Protein AF-A0A1V4PE21-F1 (afdb_monomer)

pLDDT: mean 89.83, std 6.99, range [66.94, 98.25]

Foldseek 3Di:
DFDPCCVVCVPVRDDDDDDDDDDDDDPPCPPDDDDDDPDDPVRVVVVVVVVVVVVVPDD

Secondary structure (DSSP, 8-state):
---GGGGT-TTTTSPPPPP--PPPPPPTTTT--PPPP-S-HHHHHHHHHHHHHHHHH--

Radius of gyration: 33.51 Å; Cα contacts (8 Å, |Δi|>4): 7; chains: 1; bounding box: 54×23×83 Å

Sequence (59 aa):
TTPGSRLLFPELSKPTATVQASGVPASHTAGLTMPRRKTTRAQDRTRRVQRERELNEAP

Solvent-accessible surface area (backbone atoms only — not comparable to full-atom values): 4161 Å² total; per-residue (Å²): 139,81,67,87,59,34,84,83,38,52,81,81,58,55,79,74,80,85,78,78,82,71,77,83,78,78,59,97,62,70,88,72,71,85,81,76,84,90,72,52,74,66,58,54,50,52,53,51,54,51,52,54,50,54,59,70,72,51,132

Mean predicted aligned error: 12.26 Å

Structure (mmCIF, N/CA/C/O backbone):
data_AF-A0A1V4PE21-F1
#
_entry.id   AF-A0A1V4PE21-F1
#
loop_
_atom_site.group_PDB
_atom_site.id
_atom_site.type_symbol
_atom_site.label_atom_id
_atom_site.label_alt_id
_atom_site.label_comp_id
_atom_site.label_asym_id
_atom_site.label_entity_id
_atom_site.label_seq_id
_atom_site.pdbx_PDB_ins_code
_atom_site.Cartn_x
_atom_site.Cartn_y
_atom_site.Cartn_z
_atom_site.occupancy
_atom_site.B_iso_or_equiv
_atom_site.auth_seq_id
_atom_site.auth_comp_id
_atom_site.auth_asym_id
_atom_site.auth_atom_id
_atom_site.pdbx_PDB_model_num
ATOM 1 N N . THR A 1 1 ? -18.845 5.956 41.622 1.00 73.69 1 THR A N 1
ATOM 2 C CA . THR A 1 1 ? -19.728 7.084 41.996 1.00 73.69 1 THR A CA 1
ATOM 3 C C . THR A 1 1 ? -21.159 6.590 42.017 1.00 73.69 1 THR A C 1
ATOM 5 O O . THR A 1 1 ? -21.526 5.823 41.138 1.00 73.69 1 THR A O 1
ATOM 8 N N . THR A 1 2 ? -21.947 6.968 43.025 1.00 79.56 2 THR A N 1
ATOM 9 C CA . THR A 1 2 ? -23.338 6.506 43.189 1.00 79.56 2 THR A CA 1
ATOM 10 C C . THR A 1 2 ? -24.278 7.703 43.054 1.00 79.56 2 THR A C 1
ATOM 12 O O . THR A 1 2 ? -24.036 8.707 43.723 1.00 79.56 2 THR A O 1
ATOM 15 N N . PRO A 1 3 ? -25.322 7.646 42.208 1.00 86.94 3 PRO A N 1
ATOM 16 C CA . PRO A 1 3 ? -26.217 8.781 42.008 1.00 86.94 3 PRO A CA 1
ATOM 17 C C . PRO A 1 3 ? -27.128 9.004 43.224 1.00 86.94 3 PRO A C 1
ATOM 19 O O . PRO A 1 3 ? -27.634 8.050 43.817 1.00 86.94 3 PRO A O 1
ATOM 22 N N .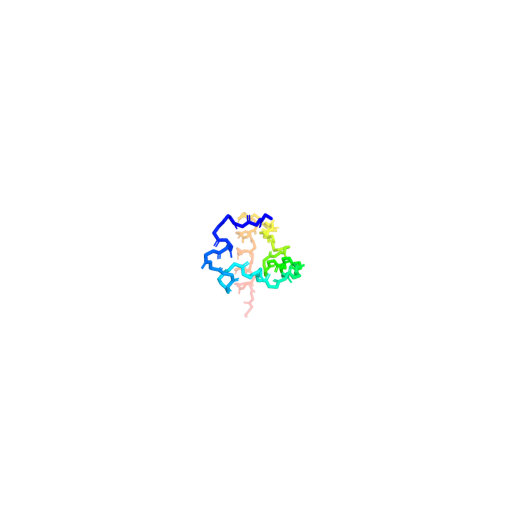 GLY A 1 4 ? -27.381 10.270 43.573 1.00 89.75 4 GLY A N 1
ATOM 23 C CA . GLY A 1 4 ? -28.267 10.643 44.688 1.00 89.75 4 GLY A CA 1
ATOM 24 C C . GLY A 1 4 ? -29.731 10.225 44.490 1.00 89.75 4 GLY A C 1
ATOM 25 O O . GLY A 1 4 ? -30.458 10.020 45.456 1.00 89.75 4 GLY A O 1
ATOM 26 N N . SER A 1 5 ? -30.152 9.998 43.244 1.00 91.62 5 SER A N 1
ATOM 27 C CA . SER A 1 5 ? -31.486 9.500 42.883 1.00 91.62 5 SER A CA 1
ATOM 28 C C . SER A 1 5 ? -31.723 8.024 43.226 1.00 91.62 5 SER A C 1
ATOM 30 O O . SER A 1 5 ? -32.835 7.527 43.041 1.00 91.62 5 SER A O 1
ATOM 32 N N . ARG A 1 6 ? -30.717 7.317 43.758 1.00 91.88 6 ARG A N 1
ATOM 33 C CA . ARG A 1 6 ? -30.796 5.889 44.096 1.00 91.88 6 ARG A CA 1
ATOM 34 C C . ARG A 1 6 ? -31.959 5.531 45.022 1.00 91.88 6 ARG A C 1
ATOM 36 O O . ARG A 1 6 ? -32.489 4.434 44.898 1.00 91.88 6 ARG A O 1
ATOM 43 N N . LEU A 1 7 ? -32.355 6.433 45.922 1.00 91.56 7 LEU A N 1
ATOM 44 C CA . LEU A 1 7 ? -33.494 6.213 46.824 1.00 91.56 7 LEU A CA 1
ATOM 45 C C . LEU A 1 7 ? -34.840 6.229 46.091 1.00 91.56 7 LEU A C 1
ATOM 47 O O . LEU A 1 7 ? -35.752 5.509 46.477 1.00 91.56 7 LEU A O 1
ATOM 51 N N . LEU A 1 8 ? -34.954 7.034 45.033 1.00 95.31 8 LEU A N 1
ATOM 52 C CA . LEU A 1 8 ? -36.182 7.183 44.252 1.00 95.31 8 LEU A CA 1
ATOM 53 C C . LEU A 1 8 ? -36.293 6.102 43.172 1.00 95.31 8 LEU A C 1
ATOM 55 O O . LEU A 1 8 ? -37.385 5.635 42.868 1.00 95.31 8 LEU A O 1
ATOM 59 N N .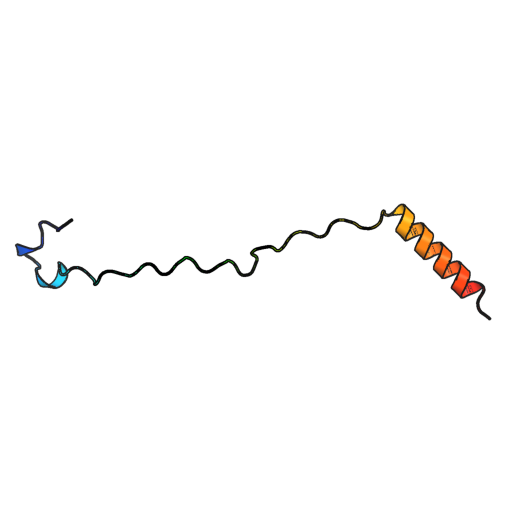 PHE A 1 9 ? -35.154 5.686 42.609 1.00 92.00 9 PHE A N 1
ATOM 60 C CA . PHE A 1 9 ? -35.100 4.745 41.490 1.00 92.00 9 PHE A CA 1
ATOM 61 C C . PHE A 1 9 ? -34.013 3.678 41.712 1.00 92.00 9 PHE A C 1
ATOM 63 O O . PHE A 1 9 ? -32.984 3.684 41.021 1.00 92.00 9 PHE A O 1
ATOM 70 N N . PRO A 1 10 ? -34.205 2.753 42.673 1.00 87.69 10 PRO A N 1
ATOM 71 C CA . PRO A 1 10 ? -33.198 1.752 43.030 1.00 87.69 10 PRO A CA 1
ATOM 72 C C . PRO A 1 10 ? -32.910 0.783 41.883 1.00 87.69 10 PRO A C 1
ATOM 74 O O . PRO A 1 10 ? -31.754 0.432 41.660 1.00 87.69 10 PRO A O 1
ATOM 77 N N . GLU A 1 11 ? -33.938 0.412 41.118 1.00 89.50 11 GLU A N 1
ATOM 78 C CA . GLU A 1 11 ? -33.828 -0.481 39.960 1.00 89.50 11 GLU A CA 1
ATOM 79 C C . GLU A 1 11 ? -32.999 0.131 38.823 1.00 89.50 11 GLU A C 1
ATOM 81 O O . GLU A 1 11 ? -32.137 -0.538 38.261 1.00 89.50 11 GLU A O 1
ATOM 86 N N . LEU A 1 12 ? -33.183 1.427 38.544 1.00 89.12 12 LEU A N 1
ATOM 87 C CA . LEU A 1 12 ? -32.437 2.150 37.504 1.00 89.12 12 LEU A CA 1
ATOM 88 C C . LEU A 1 12 ? -31.015 2.530 37.939 1.00 89.12 12 LEU A C 1
ATOM 90 O O . LEU A 1 12 ? -30.159 2.800 37.105 1.00 89.12 12 LEU A O 1
ATOM 94 N N . SER A 1 13 ? -30.759 2.556 39.248 1.00 87.75 13 SER A N 1
ATOM 95 C CA . SER A 1 13 ? -29.456 2.906 39.829 1.00 87.75 13 SER A CA 1
ATOM 96 C C . SER A 1 13 ? -28.572 1.684 40.102 1.00 87.75 13 SER A C 1
ATOM 98 O O . SER A 1 13 ? -27.572 1.788 40.827 1.00 87.75 13 SER A O 1
ATOM 100 N N . LYS A 1 14 ? -28.942 0.511 39.574 1.00 88.75 14 LYS A N 1
ATOM 101 C CA . LYS A 1 14 ? -28.116 -0.698 39.620 1.00 88.75 14 LYS A CA 1
ATOM 102 C C . LYS A 1 14 ? -26.904 -0.506 38.700 1.00 88.75 14 LYS A C 1
ATOM 104 O O . LYS A 1 14 ? -27.092 -0.205 37.524 1.00 88.75 14 LYS A O 1
ATOM 109 N N . PRO A 1 15 ? -25.667 -0.652 39.208 1.00 85.44 15 PRO A N 1
ATOM 110 C CA . PRO A 1 15 ? -24.486 -0.576 38.360 1.00 85.44 15 PRO A CA 1
ATOM 111 C C . PRO A 1 15 ? -24.544 -1.651 37.276 1.00 85.44 15 PRO A C 1
ATOM 113 O O . PRO A 1 15 ? -24.747 -2.827 37.580 1.00 85.44 15 PRO A O 1
ATOM 116 N N . THR A 1 16 ? -24.336 -1.255 36.024 1.00 84.69 16 THR A N 1
ATOM 117 C CA . THR A 1 16 ? -24.072 -2.207 34.944 1.00 84.69 16 THR A CA 1
ATOM 118 C C . THR A 1 16 ? -22.794 -2.974 35.279 1.00 84.69 16 THR A C 1
ATOM 120 O O . THR A 1 16 ? -21.842 -2.386 35.796 1.00 84.69 16 THR A O 1
ATOM 123 N N . ALA A 1 17 ? -22.786 -4.285 35.024 1.00 84.38 17 ALA A N 1
ATOM 124 C CA . ALA A 1 17 ? -21.651 -5.151 35.326 1.00 84.38 17 ALA A CA 1
ATOM 125 C C . ALA A 1 17 ? -20.330 -4.573 34.794 1.00 84.38 17 ALA A C 1
ATOM 127 O O . ALA A 1 17 ? -20.287 -3.944 33.734 1.00 84.38 17 ALA A O 1
ATOM 128 N N . THR A 1 18 ? -19.249 -4.798 35.540 1.00 82.00 18 THR A N 1
ATOM 129 C CA . THR A 1 18 ? -17.923 -4.293 35.189 1.00 82.00 18 THR A CA 1
ATOM 130 C C . THR A 1 18 ? -17.482 -4.885 33.854 1.00 82.00 18 THR A C 1
ATOM 132 O O . THR A 1 18 ? -17.328 -6.100 33.725 1.00 82.00 18 THR A O 1
ATOM 135 N N . VAL A 1 19 ? -17.268 -4.028 32.857 1.00 81.88 19 VAL A N 1
ATOM 136 C CA . VAL A 1 19 ? -16.713 -4.450 31.571 1.00 81.88 19 VAL A CA 1
ATOM 137 C C . VAL A 1 19 ? -15.221 -4.702 31.762 1.00 81.88 19 VAL A C 1
ATOM 139 O O . VAL A 1 19 ? -14.475 -3.795 32.125 1.00 81.88 19 VAL A O 1
ATOM 142 N N . GLN A 1 20 ? -14.782 -5.935 31.511 1.00 82.81 20 GLN A N 1
ATOM 143 C CA . GLN A 1 20 ? -13.361 -6.242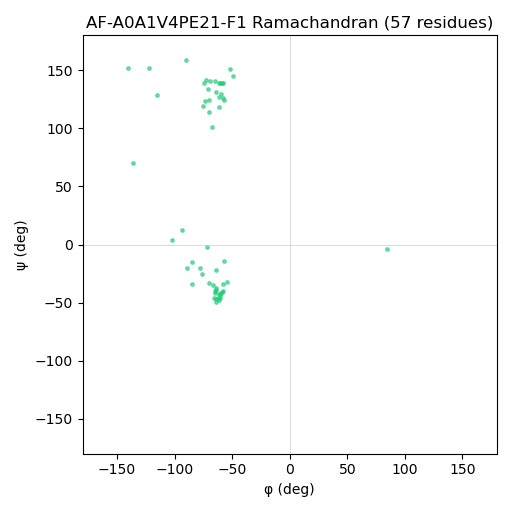 31.372 1.00 82.81 20 GLN A CA 1
ATOM 144 C C . GLN A 1 20 ? -12.882 -5.616 30.063 1.00 82.81 20 GLN A C 1
ATOM 146 O O . GLN A 1 20 ? -13.336 -6.006 28.984 1.00 82.81 20 GLN A O 1
ATOM 151 N N . ALA A 1 21 ? -12.001 -4.622 30.146 1.00 77.38 21 ALA A N 1
ATOM 152 C CA . ALA A 1 21 ? -11.396 -4.042 28.958 1.00 77.38 21 ALA A CA 1
ATOM 153 C C . ALA A 1 21 ? -10.485 -5.094 28.306 1.00 77.38 21 ALA A C 1
ATOM 155 O O . ALA 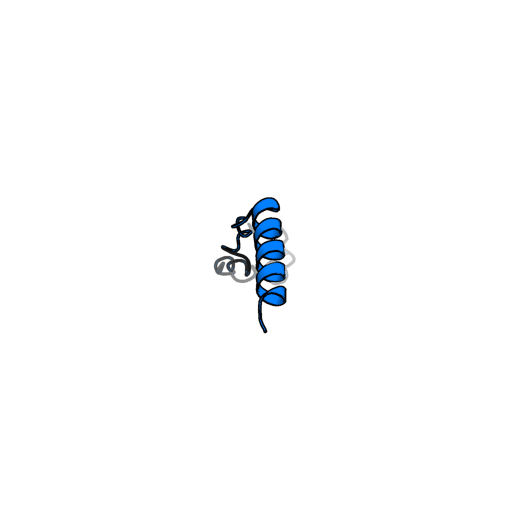A 1 21 ? -9.372 -5.339 28.765 1.00 77.38 21 ALA A O 1
ATOM 156 N N . SER A 1 22 ? -10.972 -5.734 27.243 1.00 78.06 22 SER A N 1
ATOM 157 C CA . SER A 1 22 ? -10.099 -6.446 26.314 1.00 78.06 22 SER A CA 1
ATOM 158 C C . SER A 1 22 ? -9.273 -5.406 25.559 1.00 78.06 22 SER A C 1
ATOM 160 O O . SER A 1 22 ? -9.779 -4.324 25.249 1.00 78.06 22 SER A O 1
ATOM 162 N N . GLY A 1 23 ? -7.995 -5.697 25.314 1.00 81.69 23 GLY A N 1
ATOM 163 C CA . GLY A 1 23 ? -7.094 -4.775 24.625 1.00 81.69 23 GLY A CA 1
ATOM 164 C C . GLY A 1 23 ? -7.680 -4.279 23.300 1.00 81.69 23 GLY A C 1
ATOM 165 O O . GLY A 1 23 ? -8.463 -4.969 22.647 1.00 81.69 23 GLY A O 1
ATOM 166 N N . VAL A 1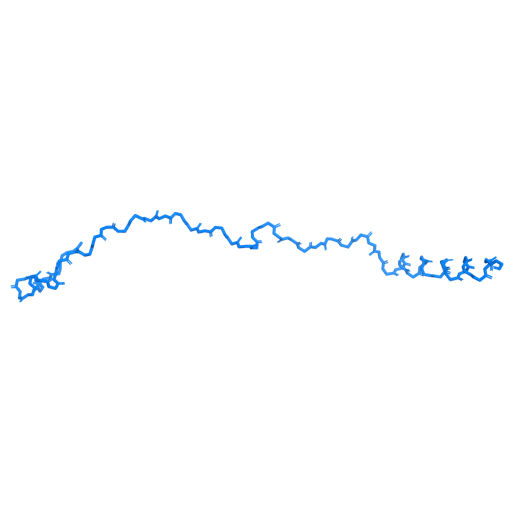 24 ? -7.298 -3.067 22.896 1.00 82.38 24 VAL A N 1
ATOM 167 C CA . VAL A 1 24 ? -7.713 -2.520 21.600 1.00 82.38 24 VAL A CA 1
ATOM 168 C C . VAL A 1 24 ? -7.170 -3.437 20.496 1.00 82.38 24 VAL A C 1
ATOM 170 O O . VAL A 1 24 ? -5.967 -3.718 20.496 1.00 82.38 24 VAL A O 1
ATOM 173 N N . PRO A 1 25 ? -8.014 -3.922 19.565 1.00 83.19 25 PRO A N 1
ATOM 174 C CA . PRO A 1 25 ? -7.536 -4.741 18.463 1.00 83.19 25 PRO A CA 1
ATOM 175 C C . PRO A 1 25 ? -6.547 -3.937 17.619 1.00 83.19 25 PRO A C 1
ATOM 177 O O . PRO A 1 25 ? -6.749 -2.749 17.356 1.00 83.19 25 PRO A O 1
ATOM 180 N N . ALA A 1 26 ? -5.467 -4.587 17.188 1.00 85.25 26 ALA A N 1
ATOM 181 C CA . ALA A 1 26 ? -4.519 -3.961 16.281 1.00 85.25 26 ALA A CA 1
ATOM 182 C C . ALA A 1 26 ? -5.231 -3.545 14.985 1.00 85.25 26 ALA A C 1
ATOM 184 O O . ALA A 1 26 ? -6.053 -4.289 14.447 1.00 85.25 26 ALA A O 1
ATOM 185 N N . SER A 1 27 ? -4.896 -2.358 14.473 1.00 87.88 27 SER A N 1
ATOM 186 C CA . SER A 1 27 ? -5.388 -1.920 13.167 1.00 87.88 27 SER A CA 1
ATOM 187 C C . SER A 1 27 ? -4.973 -2.924 12.094 1.00 87.88 27 SER A C 1
ATOM 189 O O . SER A 1 27 ? -3.814 -3.339 12.049 1.00 87.88 27 SER A O 1
ATOM 191 N N . HIS A 1 28 ? -5.877 -3.231 11.162 1.00 87.25 28 HIS A N 1
ATOM 192 C CA . HIS A 1 28 ? -5.576 -4.043 9.977 1.00 87.25 28 HIS A CA 1
ATOM 193 C C . HIS A 1 28 ? -4.444 -3.464 9.110 1.00 87.25 28 HIS A C 1
ATOM 195 O O . HIS A 1 28 ? -3.906 -4.154 8.249 1.00 87.25 28 HIS A O 1
ATOM 201 N N . THR A 1 29 ? -4.077 -2.200 9.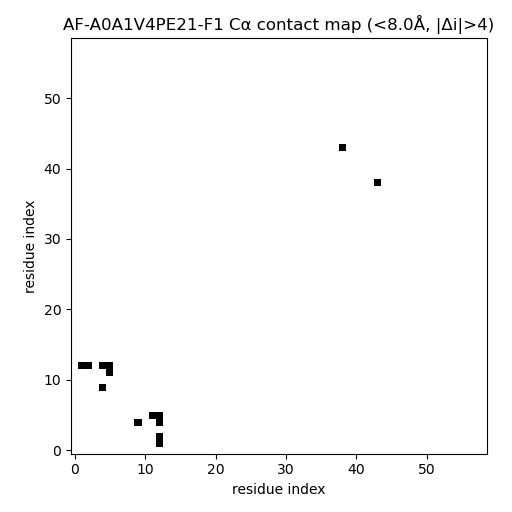330 1.00 88.88 29 THR A N 1
ATOM 202 C CA . THR A 1 29 ? -2.997 -1.500 8.627 1.00 88.88 29 THR A CA 1
ATOM 203 C C . THR A 1 29 ? -1.702 -1.385 9.430 1.00 88.88 29 THR A C 1
ATOM 205 O O . THR A 1 29 ? -0.753 -0.749 8.965 1.00 88.88 29 THR A O 1
ATOM 208 N N . ALA A 1 30 ? -1.632 -1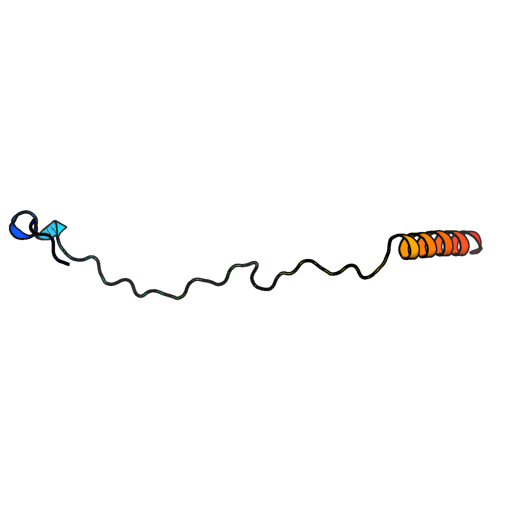.970 10.631 1.00 88.25 30 ALA A N 1
ATOM 209 C CA . ALA A 1 30 ? -0.436 -1.906 11.463 1.00 88.25 30 ALA A CA 1
ATOM 210 C C . ALA A 1 30 ? 0.784 -2.472 10.709 1.00 88.25 30 ALA A C 1
ATOM 212 O O . ALA A 1 30 ? 0.766 -3.599 10.223 1.00 88.25 30 ALA A O 1
ATOM 213 N N . GLY A 1 31 ? 1.847 -1.669 10.594 1.00 87.25 31 GLY A N 1
ATOM 214 C CA . GLY A 1 31 ? 3.089 -2.057 9.916 1.00 87.25 31 GLY A CA 1
ATOM 215 C C . GLY A 1 31 ? 3.107 -1.871 8.392 1.00 87.25 31 GLY A C 1
ATOM 216 O O . GLY A 1 31 ? 4.161 -2.057 7.782 1.00 87.25 31 GLY A O 1
ATOM 217 N N . LEU A 1 32 ? 2.004 -1.453 7.760 1.00 92.75 32 LEU A N 1
ATOM 218 C CA . LEU A 1 32 ? 2.021 -1.086 6.342 1.00 92.75 32 LEU A CA 1
ATOM 219 C C . LEU A 1 32 ? 2.729 0.261 6.157 1.00 92.75 32 LEU A C 1
ATOM 221 O O . LEU A 1 32 ? 2.334 1.276 6.728 1.00 92.75 32 LEU A O 1
ATOM 225 N N . THR A 1 33 ? 3.774 0.274 5.330 1.00 90.44 33 THR A N 1
ATOM 226 C CA . THR A 1 33 ? 4.512 1.490 4.965 1.00 90.44 33 THR A CA 1
ATOM 227 C C . THR A 1 33 ? 4.508 1.687 3.456 1.00 90.44 33 THR A C 1
ATOM 229 O O . THR A 1 33 ? 4.427 0.731 2.683 1.00 90.44 33 THR A O 1
ATOM 232 N N . MET A 1 34 ? 4.600 2.946 3.021 1.00 94.12 34 MET A N 1
ATOM 233 C CA . MET A 1 34 ? 4.737 3.259 1.602 1.00 94.12 34 MET A CA 1
ATOM 234 C C . MET A 1 34 ? 6.069 2.710 1.067 1.00 94.12 34 MET A C 1
ATOM 236 O O . MET A 1 34 ? 7.119 2.960 1.668 1.00 94.12 34 MET A O 1
ATOM 240 N N . PRO A 1 35 ? 6.072 1.992 -0.070 1.00 89.75 35 PRO A N 1
ATOM 241 C CA . PRO A 1 35 ? 7.299 1.447 -0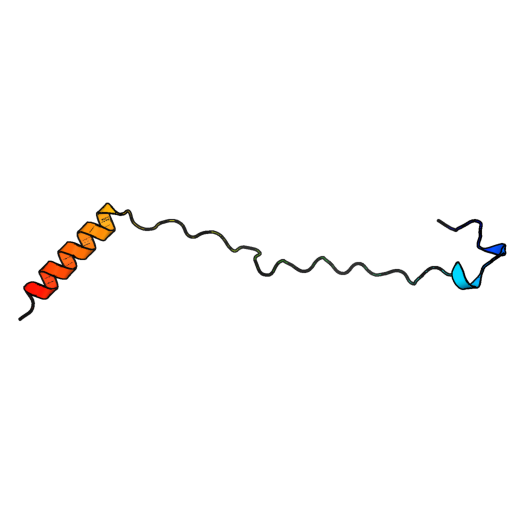.626 1.00 89.75 35 PRO A CA 1
ATOM 242 C C . PRO A 1 35 ? 8.248 2.566 -1.063 1.00 89.75 35 PRO A C 1
ATOM 244 O O . PRO A 1 35 ? 7.848 3.566 -1.662 1.00 89.75 35 PRO A O 1
ATOM 247 N N . ARG A 1 36 ? 9.546 2.366 -0.815 1.00 92.06 36 ARG A N 1
ATOM 248 C CA . ARG A 1 36 ? 10.588 3.264 -1.324 1.00 92.06 36 ARG A CA 1
ATOM 249 C C . ARG A 1 36 ? 10.790 3.035 -2.821 1.00 92.06 36 ARG A C 1
ATOM 251 O O . ARG A 1 36 ? 10.823 1.893 -3.285 1.00 92.06 36 ARG A O 1
ATOM 258 N N . ARG A 1 37 ? 10.972 4.121 -3.579 1.00 92.44 37 ARG A N 1
ATOM 259 C CA . ARG A 1 37 ? 11.362 4.041 -4.995 1.00 92.44 37 ARG A CA 1
ATOM 260 C C . ARG A 1 37 ? 12.676 3.270 -5.122 1.00 92.44 37 ARG A C 1
ATOM 262 O O . ARG A 1 37 ? 13.667 3.641 -4.505 1.00 92.44 37 ARG A O 1
ATOM 269 N N . LYS A 1 38 ? 12.676 2.226 -5.955 1.00 94.81 38 LYS A N 1
ATOM 270 C CA . LYS A 1 38 ? 13.878 1.446 -6.297 1.00 94.81 38 LYS A CA 1
ATOM 271 C C . LYS A 1 38 ? 14.628 2.015 -7.501 1.00 94.81 38 LYS A C 1
ATOM 273 O O . LYS A 1 38 ? 15.794 1.696 -7.696 1.00 94.81 38 LYS A O 1
ATOM 278 N N . THR A 1 39 ? 13.948 2.816 -8.323 1.00 95.75 39 THR A N 1
ATOM 279 C CA . THR A 1 39 ? 14.477 3.312 -9.594 1.00 95.75 39 THR A CA 1
ATOM 280 C C . THR A 1 39 ? 14.086 4.767 -9.848 1.00 95.75 39 THR A C 1
ATOM 282 O O . THR A 1 39 ? 13.061 5.271 -9.363 1.00 95.75 39 THR A O 1
ATOM 285 N N . THR A 1 40 ? 14.937 5.465 -10.597 1.00 96.19 40 THR A N 1
ATOM 286 C CA . THR A 1 40 ? 14.675 6.828 -11.075 1.00 96.19 40 THR A CA 1
ATOM 287 C C . THR A 1 40 ? 13.980 6.795 -12.436 1.00 96.19 40 THR A C 1
ATOM 289 O O . THR A 1 40 ? 14.104 5.831 -13.190 1.00 96.19 40 THR A O 1
ATOM 292 N N . ARG A 1 41 ? 13.296 7.888 -12.809 1.00 97.00 41 ARG A N 1
ATOM 293 C CA . ARG A 1 41 ? 12.687 8.010 -14.149 1.00 97.00 41 ARG A CA 1
ATOM 294 C C . ARG A 1 41 ? 13.714 7.864 -15.277 1.00 97.00 41 ARG A C 1
ATOM 296 O O . ARG A 1 41 ? 13.381 7.330 -16.328 1.00 97.00 41 ARG A O 1
ATOM 303 N N . ALA A 1 42 ? 14.944 8.336 -15.062 1.00 98.25 42 ALA A N 1
ATOM 304 C CA . ALA A 1 42 ? 16.024 8.207 -16.035 1.00 98.25 42 ALA A CA 1
ATOM 305 C C . ALA A 1 42 ? 16.409 6.736 -16.241 1.00 98.25 42 ALA A C 1
ATOM 307 O O . ALA A 1 42 ? 16.479 6.284 -17.378 1.00 98.25 42 ALA A O 1
ATOM 308 N N . GLN A 1 43 ? 16.560 5.969 -15.154 1.00 98.06 43 GLN A N 1
ATOM 309 C CA . GLN A 1 43 ? 16.840 4.531 -15.234 1.00 98.06 43 GLN A CA 1
ATOM 310 C C . GLN A 1 43 ? 15.719 3.772 -15.949 1.00 98.06 43 GLN A C 1
ATOM 312 O O . GLN A 1 43 ? 15.996 2.922 -16.790 1.00 98.06 43 GLN A O 1
ATOM 317 N N . ASP A 1 44 ? 14.459 4.093 -15.652 1.00 97.19 44 ASP A N 1
ATOM 318 C CA . ASP A 1 44 ? 13.318 3.458 -16.316 1.00 97.19 44 ASP A CA 1
ATOM 319 C C . ASP A 1 44 ? 13.280 3.794 -17.815 1.00 97.19 44 ASP A C 1
ATOM 321 O O . ASP A 1 44 ? 13.036 2.910 -18.638 1.00 97.19 44 ASP A O 1
ATOM 325 N N . ARG A 1 45 ? 13.591 5.045 -18.188 1.00 97.94 45 ARG A N 1
ATOM 326 C CA . ARG A 1 45 ? 13.699 5.459 -19.595 1.00 97.94 45 ARG A CA 1
ATOM 327 C C . ARG A 1 45 ? 14.799 4.686 -20.318 1.00 97.94 45 ARG A C 1
ATOM 329 O O . ARG A 1 45 ? 14.541 4.162 -21.397 1.00 97.94 45 ARG A O 1
ATOM 336 N N . T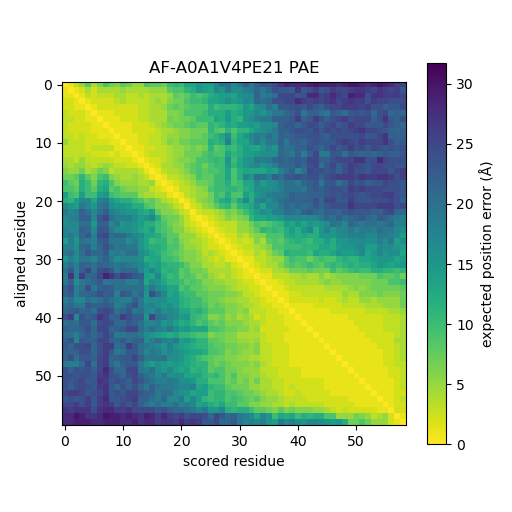HR A 1 46 ? 15.988 4.581 -19.725 1.00 98.25 46 THR A N 1
ATOM 337 C CA . THR A 1 46 ? 17.107 3.833 -20.315 1.00 98.25 46 THR A CA 1
ATOM 338 C C . THR A 1 46 ? 16.752 2.362 -20.509 1.00 98.25 46 THR A C 1
ATOM 340 O O . THR A 1 46 ? 16.953 1.836 -21.600 1.00 98.25 46 THR A O 1
ATOM 343 N N . ARG A 1 47 ? 16.150 1.712 -19.499 1.00 97.19 47 ARG A N 1
ATOM 344 C CA . ARG A 1 47 ? 15.701 0.312 -19.609 1.00 97.19 47 ARG A CA 1
ATOM 345 C C . ARG A 1 47 ? 14.687 0.113 -20.732 1.00 97.19 47 ARG A C 1
ATOM 347 O O . ARG A 1 47 ? 14.760 -0.885 -21.437 1.00 97.19 47 ARG A O 1
ATOM 354 N N . ARG A 1 48 ? 13.750 1.051 -20.901 1.00 97.38 48 ARG A N 1
ATOM 355 C CA . ARG A 1 48 ? 12.738 0.979 -21.962 1.00 97.38 48 ARG A CA 1
ATOM 356 C C . ARG A 1 48 ? 13.363 1.058 -23.353 1.00 97.38 48 ARG A C 1
ATOM 358 O O . ARG A 1 48 ? 13.087 0.194 -24.171 1.00 97.38 48 ARG A O 1
ATOM 365 N N . VAL A 1 49 ? 14.236 2.041 -23.582 1.00 98.00 49 VAL A N 1
ATOM 366 C CA . VAL A 1 49 ? 14.946 2.205 -24.863 1.00 98.00 49 VAL A CA 1
ATOM 367 C C . VAL A 1 49 ? 15.809 0.985 -25.170 1.00 98.00 49 VAL A C 1
ATOM 369 O O . VAL A 1 49 ? 15.804 0.505 -26.296 1.00 98.00 49 VAL A O 1
ATOM 372 N N . GLN A 1 50 ? 16.533 0.470 -24.174 1.00 97.81 50 GLN A N 1
ATOM 373 C CA . GLN A 1 50 ? 17.374 -0.711 -24.347 1.00 97.81 50 GLN A CA 1
ATOM 374 C C . GLN A 1 50 ? 16.543 -1.939 -24.735 1.00 97.81 50 GLN A C 1
ATOM 376 O O . GLN A 1 50 ? 16.862 -2.606 -25.711 1.00 97.81 50 GLN A O 1
ATOM 381 N N . ARG A 1 51 ? 15.425 -2.174 -24.041 1.00 97.31 51 ARG A N 1
ATOM 382 C CA . ARG A 1 51 ? 14.498 -3.261 -24.372 1.00 97.31 51 ARG A CA 1
ATOM 383 C C . ARG A 1 51 ? 13.925 -3.128 -25.784 1.00 97.31 51 ARG A C 1
ATOM 385 O O . ARG A 1 51 ? 13.784 -4.124 -26.478 1.00 97.31 51 ARG A O 1
ATOM 392 N N . GLU A 1 52 ? 13.564 -1.916 -26.201 1.00 97.62 52 GLU A N 1
ATOM 393 C CA . GLU A 1 52 ? 13.066 -1.669 -27.561 1.00 97.62 52 GLU A CA 1
ATOM 394 C C . GLU A 1 52 ? 14.142 -1.951 -28.618 1.00 97.62 52 GLU A C 1
ATOM 396 O O . GLU A 1 52 ? 13.836 -2.536 -29.651 1.00 97.62 52 GLU A O 1
ATOM 401 N N . ARG A 1 53 ? 15.407 -1.601 -28.351 1.00 97.38 53 ARG A N 1
ATOM 402 C CA . ARG A 1 53 ? 16.531 -1.937 -29.239 1.00 97.38 53 ARG A CA 1
ATOM 403 C C . ARG A 1 53 ? 16.747 -3.442 -29.348 1.00 97.38 53 ARG A C 1
ATOM 405 O O . ARG A 1 53 ? 16.820 -3.945 -30.458 1.00 97.38 53 ARG A O 1
ATOM 412 N N . GLU A 1 54 ? 16.762 -4.148 -28.221 1.00 97.00 54 GLU A N 1
ATOM 413 C CA . GLU A 1 54 ? 16.901 -5.612 -28.188 1.00 97.00 54 GLU A CA 1
ATOM 414 C C . GLU A 1 54 ? 15.788 -6.314 -28.976 1.00 97.00 54 GLU A C 1
ATOM 416 O O . GLU A 1 54 ? 16.053 -7.270 -29.696 1.00 97.00 54 GLU A O 1
ATOM 421 N N . LEU A 1 55 ? 14.546 -5.822 -28.883 1.00 96.56 55 LEU A N 1
ATOM 422 C CA . LEU A 1 55 ? 13.426 -6.355 -29.664 1.00 96.56 55 LEU A CA 1
ATOM 423 C C . LEU A 1 55 ? 13.581 -6.110 -31.168 1.00 96.56 55 LEU A C 1
ATOM 425 O O . LEU A 1 55 ? 13.158 -6.950 -31.951 1.00 96.56 55 LEU A O 1
ATOM 429 N N . ASN A 1 56 ? 14.167 -4.983 -31.571 1.00 94.25 56 ASN A N 1
ATOM 430 C CA . ASN A 1 56 ? 14.410 -4.682 -32.983 1.00 94.25 56 ASN A CA 1
ATOM 431 C C . ASN A 1 56 ? 15.604 -5.458 -33.560 1.00 94.25 56 ASN A C 1
ATOM 433 O O . ASN A 1 56 ? 15.676 -5.647 -34.769 1.00 94.25 56 ASN A O 1
ATOM 437 N N . GLU A 1 57 ? 16.557 -5.856 -32.715 1.00 94.50 57 GLU A N 1
ATOM 438 C CA . GLU A 1 57 ? 17.724 -6.659 -33.101 1.00 94.50 57 GLU A CA 1
ATOM 439 C C . GLU A 1 57 ? 17.431 -8.170 -33.109 1.00 94.50 57 GLU A C 1
ATOM 441 O O . GLU A 1 57 ? 18.207 -8.941 -33.675 1.00 94.50 57 GLU A O 1
ATOM 446 N N . ALA A 1 58 ? 16.324 -8.603 -32.497 1.00 79.50 58 ALA A N 1
ATOM 447 C CA . ALA A 1 58 ? 15.881 -9.990 -32.543 1.00 79.50 58 ALA A CA 1
ATOM 448 C C . ALA A 1 58 ? 15.356 -10.352 -33.956 1.00 79.50 58 ALA A C 1
ATOM 450 O O . ALA A 1 58 ? 14.597 -9.566 -34.525 1.00 79.50 58 ALA A O 1
ATOM 451 N N . PRO A 1 59 ? 15.766 -11.505 -34.525 1.00 66.94 59 PRO A N 1
ATOM 452 C CA . PRO A 1 59 ? 15.412 -11.929 -35.884 1.00 66.94 59 PRO A CA 1
ATOM 453 C C . PRO A 1 59 ? 13.936 -12.309 -36.061 1.00 66.94 59 PRO A C 1
ATOM 455 O O . PRO A 1 59 ? 13.311 -12.781 -35.081 1.00 66.94 59 PRO A O 1
#